Protein AF-U3B6S3-F1 (afdb_monomer_lite)

Organism: NCBI:txid1219065

Structure (mmCIF, N/CA/C/O backbone):
data_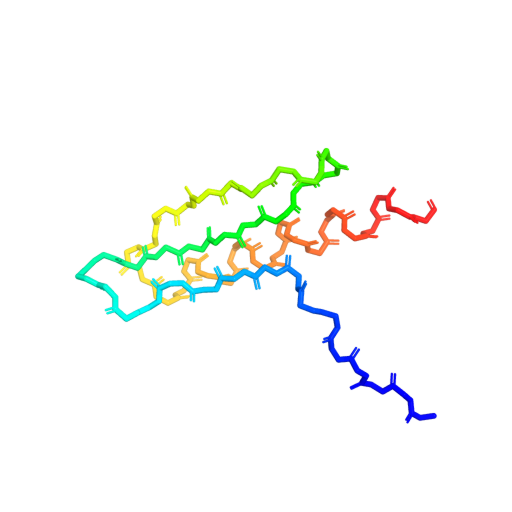AF-U3B6S3-F1
#
_entry.id   AF-U3B6S3-F1
#
loop_
_atom_site.group_PDB
_atom_site.id
_atom_site.type_symbol
_atom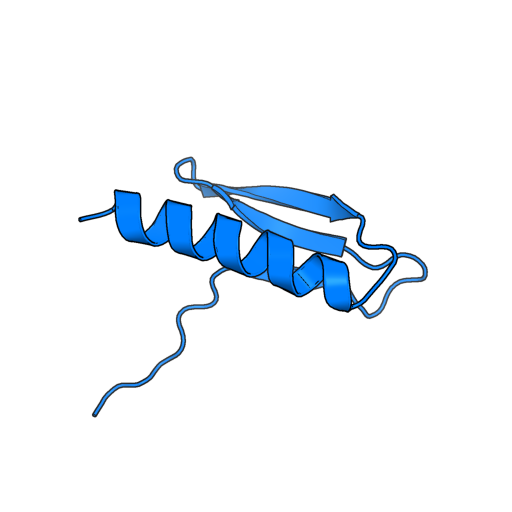_site.label_atom_id
_atom_site.label_alt_id
_atom_site.label_comp_id
_atom_site.label_asym_id
_atom_site.label_entity_id
_atom_site.label_seq_id
_atom_site.pdbx_PDB_ins_code
_atom_site.Cartn_x
_atom_site.Cartn_y
_atom_site.Cartn_z
_atom_site.occupancy
_atom_site.B_iso_or_equiv
_atom_site.auth_seq_id
_atom_site.auth_comp_id
_atom_site.auth_asym_id
_atom_site.auth_atom_id
_atom_site.pdbx_PDB_model_num
ATOM 1 N N . MET A 1 1 ? -1.668 -14.388 -26.979 1.00 40.75 1 MET A N 1
ATOM 2 C CA . MET A 1 1 ? -2.662 -14.179 -25.905 1.00 40.75 1 MET A CA 1
ATOM 3 C C . MET A 1 1 ? -1.949 -14.326 -24.563 1.00 40.75 1 MET A C 1
ATOM 5 O O . MET A 1 1 ? -2.059 -15.359 -23.923 1.00 40.75 1 MET A O 1
ATOM 9 N N . SER A 1 2 ? -1.136 -13.341 -24.176 1.00 44.28 2 SER A N 1
ATOM 10 C CA . SER A 1 2 ? -0.266 -13.454 -22.993 1.00 44.28 2 SER A CA 1
ATOM 11 C C . SER A 1 2 ? -0.575 -12.322 -22.024 1.00 44.28 2 SER A C 1
ATOM 13 O O . SER A 1 2 ? 0.216 -11.404 -21.846 1.00 44.28 2 SER A O 1
ATOM 15 N N . SER A 1 3 ? -1.761 -12.352 -21.421 1.00 37.97 3 SER A N 1
ATOM 16 C CA . SER A 1 3 ? -2.142 -11.387 -20.386 1.00 37.97 3 SER A CA 1
ATOM 17 C C . SER A 1 3 ? -1.603 -11.839 -19.031 1.00 37.97 3 SER A C 1
ATOM 19 O O . SER A 1 3 ? -2.356 -12.149 -18.111 1.00 37.97 3 SER A O 1
ATOM 21 N N . ILE A 1 4 ? -0.278 -11.890 -18.907 1.00 48.56 4 ILE A N 1
ATOM 22 C CA . ILE A 1 4 ? 0.368 -11.959 -17.599 1.00 48.56 4 ILE A CA 1
ATOM 23 C C . ILE A 1 4 ? 0.339 -10.526 -17.073 1.00 48.56 4 ILE A C 1
ATOM 25 O O . ILE A 1 4 ? 1.036 -9.654 -17.596 1.00 48.56 4 ILE A O 1
ATOM 29 N N . ARG A 1 5 ? -0.522 -10.250 -16.086 1.00 55.22 5 ARG A N 1
ATOM 30 C CA . ARG A 1 5 ? -0.525 -8.942 -15.424 1.00 55.22 5 ARG A CA 1
ATOM 31 C C . ARG A 1 5 ? 0.836 -8.777 -14.754 1.00 55.22 5 ARG A C 1
ATOM 33 O O . ARG A 1 5 ? 1.130 -9.485 -13.794 1.00 55.22 5 ARG A O 1
ATOM 40 N N . LYS A 1 6 ? 1.675 -7.878 -15.268 1.00 59.28 6 LYS A N 1
ATOM 41 C CA . LYS A 1 6 ? 2.894 -7.477 -14.563 1.00 59.28 6 LYS A CA 1
ATOM 42 C C . LYS A 1 6 ? 2.454 -6.895 -13.214 1.00 59.28 6 LYS A C 1
ATOM 44 O O . LYS A 1 6 ? 1.582 -6.024 -13.217 1.00 59.28 6 LYS A O 1
ATOM 49 N N . PRO A 1 7 ? 2.961 -7.383 -12.073 1.00 56.81 7 PRO A N 1
ATOM 50 C CA . PRO A 1 7 ? 2.651 -6.770 -10.792 1.00 56.81 7 PRO A CA 1
ATOM 51 C C . PRO A 1 7 ? 3.256 -5.364 -10.790 1.00 56.81 7 PRO A C 1
ATOM 53 O O . PRO A 1 7 ? 4.470 -5.205 -10.777 1.00 56.81 7 PRO A O 1
ATOM 56 N N . LEU A 1 8 ? 2.395 -4.352 -10.880 1.00 64.50 8 LEU A N 1
ATOM 57 C CA . LEU A 1 8 ? 2.789 -2.939 -10.922 1.00 64.50 8 LEU A CA 1
ATOM 58 C C . LEU A 1 8 ? 3.168 -2.421 -9.532 1.00 64.50 8 LEU A C 1
ATOM 60 O O . LEU A 1 8 ? 3.982 -1.521 -9.385 1.00 64.50 8 LEU A O 1
ATOM 64 N N . GLY A 1 9 ? 2.597 -3.032 -8.503 1.00 69.56 9 GLY A N 1
ATOM 65 C CA . GLY A 1 9 ? 2.814 -2.682 -7.114 1.00 69.56 9 GLY A CA 1
ATOM 66 C C . GLY A 1 9 ? 2.326 -3.792 -6.198 1.00 69.56 9 GLY A C 1
ATOM 67 O O . GLY A 1 9 ? 1.749 -4.791 -6.643 1.00 69.56 9 GLY A O 1
ATOM 68 N N . ARG A 1 10 ? 2.562 -3.616 -4.902 1.00 78.44 10 ARG A N 1
ATOM 69 C CA . ARG A 1 10 ? 2.220 -4.582 -3.860 1.00 78.44 10 ARG A CA 1
ATOM 70 C C . ARG A 1 10 ? 1.250 -3.954 -2.869 1.00 78.44 10 ARG A C 1
ATOM 72 O O . ARG A 1 10 ? 1.599 -2.988 -2.204 1.00 78.44 10 ARG A O 1
ATOM 79 N N . LEU A 1 11 ? 0.040 -4.498 -2.741 1.00 79.38 11 LEU A N 1
ATOM 80 C CA . LEU A 1 11 ? -0.898 -4.049 -1.709 1.00 79.38 11 LEU A CA 1
ATOM 81 C C . LEU A 1 11 ? -0.669 -4.788 -0.391 1.00 79.38 11 LEU A C 1
ATOM 83 O O . LEU A 1 11 ? -0.665 -6.017 -0.334 1.00 79.38 11 LEU A O 1
ATOM 87 N N . TRP A 1 12 ? -0.569 -4.017 0.682 1.00 82.81 12 TRP A N 1
ATOM 88 C CA . TRP A 1 12 ? -0.492 -4.466 2.063 1.00 82.81 12 TRP A CA 1
ATOM 89 C C . TRP A 1 12 ? -1.832 -4.193 2.748 1.00 82.81 12 TRP A C 1
ATOM 91 O O . TRP A 1 12 ? -1.993 -3.209 3.462 1.00 82.81 12 TRP A O 1
ATOM 101 N N . VAL A 1 13 ? -2.815 -5.062 2.512 1.00 77.19 13 VAL A N 1
ATOM 102 C CA . VAL A 1 13 ? -4.169 -4.948 3.098 1.00 77.19 13 VAL A CA 1
ATOM 103 C C . VAL A 1 13 ? -4.378 -5.817 4.338 1.00 77.19 13 VAL A C 1
ATOM 105 O O . VAL A 1 13 ? -5.410 -5.712 4.988 1.00 77.19 13 VAL A O 1
ATOM 108 N N . ASN A 1 14 ? -3.402 -6.664 4.679 1.00 79.19 14 ASN A N 1
ATOM 109 C CA . ASN A 1 14 ? -3.484 -7.620 5.790 1.00 79.19 14 ASN A CA 1
ATOM 110 C C . ASN A 1 14 ? -2.970 -7.056 7.131 1.00 79.19 14 ASN A C 1
ATOM 112 O O . ASN A 1 14 ? -2.745 -7.798 8.083 1.00 79.19 14 ASN A O 1
ATOM 116 N N . THR A 1 15 ? -2.717 -5.752 7.193 1.00 78.62 15 THR A N 1
ATOM 117 C CA . THR A 1 15 ? -2.244 -5.033 8.383 1.00 78.62 15 THR A CA 1
ATOM 118 C C . THR A 1 15 ? -3.309 -4.035 8.846 1.00 78.62 15 THR A C 1
ATOM 120 O O . THR A 1 15 ? -4.212 -3.692 8.084 1.00 78.62 15 THR A O 1
ATOM 123 N N . LYS A 1 16 ? -3.238 -3.598 10.114 1.00 82.06 16 LYS A N 1
ATOM 124 C CA . LYS A 1 16 ? -4.197 -2.654 10.724 1.00 82.06 16 LYS A CA 1
ATOM 125 C C . LYS A 1 16 ? -4.371 -1.371 9.903 1.00 82.06 16 LYS A C 1
ATOM 127 O O . LYS A 1 16 ? -5.470 -0.835 9.859 1.00 82.06 16 LYS A O 1
ATOM 132 N N . GLN A 1 17 ? -3.301 -0.897 9.269 1.00 83.25 17 GLN A N 1
ATOM 133 C CA . GLN A 1 17 ? -3.332 0.187 8.288 1.00 83.25 17 GLN A CA 1
ATOM 134 C C . GLN A 1 17 ? -3.035 -0.384 6.919 1.00 83.25 17 GLN A C 1
ATOM 136 O O . GLN A 1 17 ? -2.126 -1.196 6.791 1.00 83.25 17 GLN A O 1
ATOM 141 N N . LYS A 1 18 ? -3.798 0.010 5.902 1.00 86.19 18 LYS A N 1
ATOM 142 C CA . LYS A 1 18 ? -3.554 -0.481 4.550 1.00 86.19 18 LYS A CA 1
ATOM 143 C C . LYS A 1 18 ? -2.426 0.344 3.947 1.00 86.19 18 LYS A C 1
ATOM 145 O O . LYS A 1 18 ? -2.342 1.548 4.179 1.00 86.19 18 LYS A O 1
ATOM 150 N N . TYR A 1 19 ? -1.574 -0.302 3.162 1.00 86.19 19 TYR A N 1
ATOM 151 C CA . TYR A 1 19 ? -0.536 0.389 2.405 1.00 86.19 19 TYR A CA 1
ATOM 152 C C . TYR A 1 19 ? -0.492 -0.113 0.969 1.00 86.19 19 TYR A C 1
ATOM 154 O O . TYR A 1 19 ? -0.796 -1.276 0.698 1.00 86.19 19 TYR A O 1
ATOM 162 N N . ILE A 1 20 ? -0.058 0.738 0.052 1.00 84.38 20 ILE A N 1
ATOM 163 C CA . ILE A 1 20 ? 0.272 0.366 -1.316 1.00 84.38 20 ILE A CA 1
ATOM 164 C C . ILE A 1 20 ? 1.751 0.648 -1.574 1.00 84.38 20 ILE A C 1
ATOM 166 O O . ILE A 1 20 ? 2.237 1.757 -1.382 1.00 84.38 20 ILE A O 1
ATOM 170 N N . GLY A 1 21 ? 2.480 -0.395 -1.951 1.00 83.81 21 GLY A N 1
ATOM 171 C CA . GLY A 1 21 ? 3.851 -0.325 -2.433 1.00 83.81 21 GLY A CA 1
ATOM 172 C C . GLY A 1 21 ? 3.845 -0.078 -3.934 1.00 83.81 21 GLY A C 1
ATOM 173 O O . GLY A 1 21 ? 3.375 -0.932 -4.687 1.00 83.81 21 GLY A O 1
ATOM 174 N N . ILE A 1 22 ? 4.342 1.076 -4.358 1.00 77.62 22 ILE A N 1
ATOM 175 C CA . ILE A 1 22 ? 4.475 1.477 -5.761 1.00 77.62 22 ILE A CA 1
ATOM 176 C C . ILE A 1 22 ? 5.951 1.368 -6.127 1.00 77.62 22 ILE A C 1
ATOM 178 O O . ILE A 1 22 ? 6.803 1.831 -5.368 1.00 77.62 22 ILE A O 1
ATOM 182 N N . PHE A 1 23 ? 6.249 0.737 -7.261 1.00 74.94 23 PHE A N 1
ATOM 183 C CA . PHE A 1 23 ? 7.605 0.710 -7.797 1.00 74.94 23 PHE A CA 1
ATOM 184 C C . PHE A 1 23 ? 7.821 1.933 -8.675 1.00 74.94 23 PHE A C 1
ATOM 186 O O . PHE A 1 23 ? 7.095 2.140 -9.647 1.00 74.94 23 PHE A O 1
ATOM 193 N N . ASP A 1 24 ? 8.815 2.730 -8.312 1.00 70.38 24 ASP A N 1
ATOM 194 C CA . ASP A 1 24 ? 9.229 3.884 -9.100 1.00 70.38 24 ASP A CA 1
ATOM 195 C C . ASP A 1 24 ? 10.286 3.490 -10.150 1.00 70.38 24 ASP A C 1
ATOM 197 O O . ASP A 1 24 ? 10.837 2.382 -10.110 1.00 70.38 24 ASP A O 1
ATOM 201 N N . GLU A 1 25 ? 10.617 4.397 -11.072 1.00 67.94 25 GLU A N 1
ATOM 202 C CA . GLU A 1 25 ? 11.574 4.152 -12.171 1.00 67.94 25 GLU A CA 1
ATOM 203 C C . GLU A 1 25 ? 12.964 3.740 -11.643 1.00 67.94 25 GLU A C 1
ATOM 205 O O . GLU A 1 25 ? 13.696 2.960 -12.251 1.00 67.94 25 GLU A O 1
ATOM 210 N N . SER A 1 26 ? 13.278 4.171 -10.420 1.00 68.31 26 SER A N 1
ATOM 211 C CA . SER A 1 26 ? 14.507 3.836 -9.695 1.00 68.31 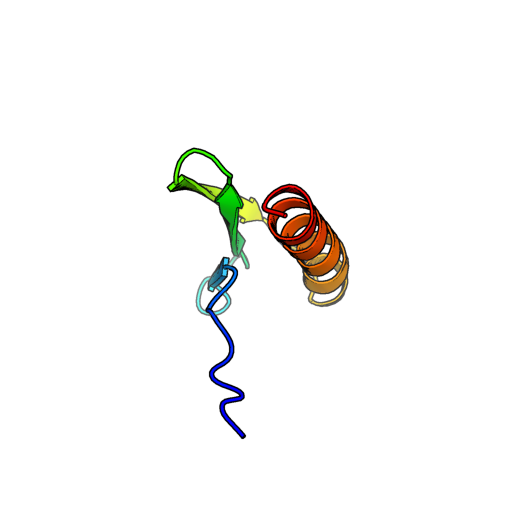26 SER A CA 1
ATOM 212 C C . SER A 1 26 ? 14.510 2.449 -9.026 1.00 68.31 26 SER A C 1
ATOM 214 O O . SER A 1 26 ? 15.387 2.179 -8.206 1.00 68.31 26 SER A O 1
ATOM 216 N N . LYS A 1 27 ? 13.543 1.560 -9.318 1.00 68.25 27 LYS A N 1
ATOM 217 C CA . LYS A 1 27 ? 13.335 0.256 -8.636 1.00 68.25 27 LYS A CA 1
ATOM 218 C C . LYS A 1 27 ? 13.110 0.350 -7.117 1.00 68.25 27 LYS A C 1
ATOM 220 O O . LYS A 1 27 ? 13.137 -0.669 -6.426 1.00 68.25 27 LYS A O 1
ATOM 225 N N . SER A 1 28 ? 12.862 1.545 -6.593 1.00 71.06 28 SER A N 1
ATOM 226 C CA . SER A 1 28 ? 12.547 1.758 -5.183 1.00 71.06 28 SER A CA 1
ATOM 227 C C . SER A 1 28 ? 11.070 1.465 -4.923 1.00 71.06 28 SER A C 1
ATOM 229 O O . SER A 1 28 ? 10.204 1.916 -5.671 1.00 71.06 28 SER A O 1
ATOM 231 N N . GLU A 1 29 ? 10.785 0.698 -3.866 1.00 78.69 29 GLU A N 1
ATOM 232 C CA . GLU A 1 29 ? 9.423 0.456 -3.375 1.00 78.69 29 GLU A CA 1
ATOM 233 C C . GLU A 1 29 ? 9.028 1.591 -2.422 1.00 78.69 29 GLU A C 1
ATOM 235 O O . GLU A 1 29 ? 9.554 1.684 -1.309 1.00 78.69 29 GLU A O 1
ATOM 240 N N . THR A 1 30 ? 8.074 2.426 -2.828 1.00 81.56 30 THR A N 1
ATOM 241 C CA . THR A 1 30 ? 7.536 3.501 -1.985 1.00 81.56 30 THR A CA 1
ATOM 242 C C . THR A 1 30 ? 6.198 3.070 -1.400 1.00 81.56 30 THR A C 1
ATOM 244 O O . THR A 1 30 ? 5.291 2.675 -2.132 1.00 81.56 30 THR A O 1
ATOM 247 N N . ARG A 1 31 ? 6.068 3.118 -0.070 1.00 86.50 31 ARG A N 1
ATOM 248 C CA . ARG A 1 31 ? 4.857 2.696 0.647 1.00 86.50 31 ARG A CA 1
ATOM 249 C C . ARG A 1 31 ? 3.979 3.895 0.963 1.00 86.50 31 ARG A C 1
ATOM 251 O O . ARG A 1 31 ? 4.358 4.737 1.771 1.00 86.50 31 ARG A O 1
ATOM 258 N N . TYR A 1 32 ? 2.790 3.917 0.384 1.00 84.19 32 TYR A N 1
ATOM 259 C CA . TYR A 1 32 ? 1.771 4.919 0.661 1.00 84.19 32 TYR A CA 1
ATOM 260 C C . TYR A 1 32 ? 0.707 4.325 1.567 1.00 84.19 32 TYR A C 1
ATOM 262 O O . TYR A 1 32 ? 0.228 3.220 1.317 1.00 84.19 32 TYR A O 1
ATOM 270 N N . LEU A 1 33 ? 0.371 5.030 2.642 1.00 85.50 33 LEU A N 1
ATOM 271 C CA . LEU A 1 33 ? -0.712 4.632 3.530 1.00 85.50 33 LEU A CA 1
ATOM 272 C C . LEU A 1 33 ? -2.036 4.932 2.830 1.00 85.50 33 LEU A C 1
ATOM 274 O O . LEU A 1 33 ? -2.228 6.027 2.317 1.00 85.50 33 LEU A O 1
ATOM 278 N N . ILE A 1 34 ? -2.922 3.946 2.804 1.00 84.81 34 ILE A N 1
ATOM 279 C CA . ILE A 1 34 ? -4.258 4.057 2.230 1.00 84.81 34 ILE A CA 1
ATOM 280 C C . ILE A 1 34 ? -5.278 3.841 3.337 1.00 84.81 34 ILE A C 1
ATOM 282 O O . ILE A 1 34 ? -5.321 2.792 3.978 1.00 84.81 34 ILE A O 1
ATOM 286 N N . GLU A 1 35 ? -6.111 4.844 3.577 1.00 80.38 35 GLU A N 1
ATOM 287 C CA . GLU A 1 35 ? -7.188 4.745 4.566 1.00 80.38 35 GLU A CA 1
ATOM 288 C C . GLU A 1 35 ? -8.398 3.998 3.986 1.00 80.38 35 GLU A C 1
ATOM 290 O O . GLU A 1 35 ? -9.036 3.194 4.672 1.00 80.38 35 GLU A O 1
ATOM 295 N N . CYS A 1 36 ? -8.647 4.167 2.684 1.00 76.94 36 CYS A N 1
ATOM 296 C CA . CYS A 1 36 ? -9.795 3.611 1.974 1.00 76.94 36 CYS A CA 1
ATOM 297 C C . CYS A 1 36 ? -9.394 2.845 0.703 1.00 76.94 36 CYS A C 1
ATOM 299 O O . CYS A 1 36 ? -8.320 3.036 0.138 1.00 76.94 36 CYS A O 1
ATOM 301 N N . ILE A 1 37 ? -10.281 1.952 0.240 1.00 74.69 37 ILE A N 1
ATOM 302 C CA . ILE A 1 37 ? -10.093 1.216 -1.027 1.00 74.69 37 ILE A CA 1
ATOM 303 C C . ILE A 1 37 ? -10.044 2.182 -2.216 1.00 74.69 37 ILE A C 1
ATOM 305 O O . ILE A 1 37 ? -9.266 1.958 -3.135 1.00 74.69 37 ILE A O 1
ATOM 309 N N . ASP A 1 38 ? -10.852 3.241 -2.184 1.00 78.56 38 ASP A N 1
ATOM 310 C CA . ASP A 1 38 ? -10.970 4.217 -3.273 1.00 78.56 38 ASP A CA 1
ATOM 311 C C . ASP A 1 38 ? -9.623 4.878 -3.603 1.00 78.56 38 ASP A C 1
ATOM 313 O O . ASP A 1 38 ? -9.213 4.983 -4.754 1.00 78.56 38 ASP A O 1
ATOM 317 N N . ASP A 1 39 ? -8.846 5.151 -2.561 1.00 73.50 39 ASP A N 1
ATOM 318 C CA . ASP A 1 39 ? -7.512 5.732 -2.631 1.00 73.50 39 ASP A CA 1
ATOM 319 C C . ASP A 1 39 ? -6.528 4.851 -3.436 1.00 73.50 39 ASP A C 1
ATOM 321 O O . ASP A 1 39 ? -5.687 5.338 -4.190 1.00 73.50 39 ASP A O 1
ATOM 325 N N . THR A 1 40 ? -6.714 3.523 -3.401 1.00 75.19 40 THR A N 1
ATOM 326 C CA . THR A 1 40 ? -5.936 2.561 -4.210 1.00 75.19 40 THR A CA 1
ATOM 327 C C . THR A 1 40 ? -6.099 2.809 -5.717 1.00 75.19 40 THR A C 1
ATOM 329 O O . THR A 1 40 ? -5.167 2.557 -6.486 1.00 75.19 40 THR A O 1
ATOM 332 N N . ILE A 1 41 ? -7.261 3.306 -6.156 1.00 73.50 41 ILE A N 1
ATOM 333 C CA . ILE A 1 41 ? -7.545 3.601 -7.568 1.00 73.50 41 ILE A CA 1
ATOM 334 C C . ILE A 1 41 ? -6.725 4.810 -8.038 1.00 73.50 41 ILE A C 1
ATOM 336 O O . ILE A 1 41 ? -6.105 4.731 -9.100 1.00 73.50 41 ILE A O 1
ATOM 340 N N . ASN A 1 42 ? -6.611 5.857 -7.212 1.00 73.31 42 ASN A N 1
ATOM 341 C CA . ASN A 1 42 ? -5.752 7.020 -7.479 1.00 73.31 42 ASN A CA 1
ATOM 342 C C . ASN A 1 42 ? -4.278 6.610 -7.643 1.00 73.31 42 ASN A C 1
ATOM 344 O O . ASN A 1 42 ? -3.589 7.035 -8.573 1.00 73.31 42 ASN A O 1
ATOM 348 N N . TYR A 1 43 ? -3.793 5.710 -6.785 1.00 74.12 43 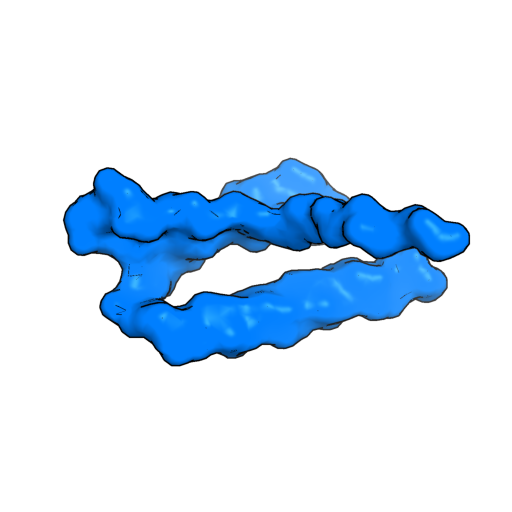TYR A N 1
ATOM 349 C CA . TYR A 1 43 ? -2.434 5.178 -6.902 1.00 74.12 43 TYR A CA 1
ATOM 350 C C . TYR A 1 43 ? -2.242 4.260 -8.118 1.00 74.12 43 TYR A C 1
ATOM 352 O O . TYR A 1 43 ? -1.150 4.209 -8.689 1.00 74.12 43 TYR A O 1
ATOM 360 N N . SER A 1 44 ? -3.292 3.559 -8.562 1.00 69.44 44 SER A N 1
ATOM 361 C CA . SER A 1 44 ? -3.251 2.775 -9.801 1.00 69.44 44 SER A CA 1
ATOM 362 C C . SER A 1 44 ? -3.059 3.652 -11.037 1.00 69.44 44 SER A C 1
ATOM 364 O O . SER A 1 44 ? -2.464 3.180 -12.009 1.00 69.44 44 SER A O 1
ATOM 366 N N . GLU A 1 45 ? -3.567 4.882 -11.049 1.00 70.31 45 GLU A N 1
ATOM 367 C CA . GLU A 1 45 ? -3.297 5.826 -12.137 1.00 70.31 45 GLU A CA 1
ATOM 368 C C . GLU A 1 45 ? -1.846 6.299 -12.122 1.00 70.31 45 GLU A C 1
ATOM 370 O O . GLU A 1 45 ? -1.202 6.349 -13.170 1.00 70.31 45 GLU A O 1
ATOM 375 N N . LEU A 1 46 ? -1.299 6.548 -10.932 1.00 68.94 46 LEU A N 1
ATOM 376 C CA . LEU A 1 46 ? 0.104 6.918 -10.738 1.00 68.94 46 LEU A CA 1
ATOM 377 C C . LEU A 1 46 ? 1.047 5.827 -11.272 1.00 68.94 46 LEU A C 1
ATOM 379 O O . LEU A 1 46 ? 1.955 6.111 -12.050 1.00 68.94 46 LEU A O 1
ATOM 383 N N . LEU A 1 47 ? 0.735 4.566 -10.969 1.00 69.50 47 LEU A N 1
ATOM 384 C CA . LEU A 1 47 ? 1.420 3.387 -11.507 1.00 69.50 47 LEU A CA 1
ATOM 385 C C . LEU A 1 47 ? 1.344 3.286 -13.037 1.00 69.50 47 LEU A C 1
ATOM 387 O O . LEU A 1 47 ? 2.331 2.947 -13.691 1.00 69.50 47 LEU A O 1
ATOM 391 N N . LYS A 1 48 ? 0.177 3.573 -13.630 1.00 67.12 48 LYS A N 1
ATOM 392 C CA . LYS A 1 48 ? 0.027 3.610 -15.095 1.00 67.12 48 LYS A CA 1
ATOM 393 C C . LYS A 1 48 ? 0.876 4.713 -15.717 1.00 67.12 48 LYS A C 1
ATOM 395 O O . LYS A 1 48 ? 1.390 4.523 -16.813 1.00 67.12 48 LYS A O 1
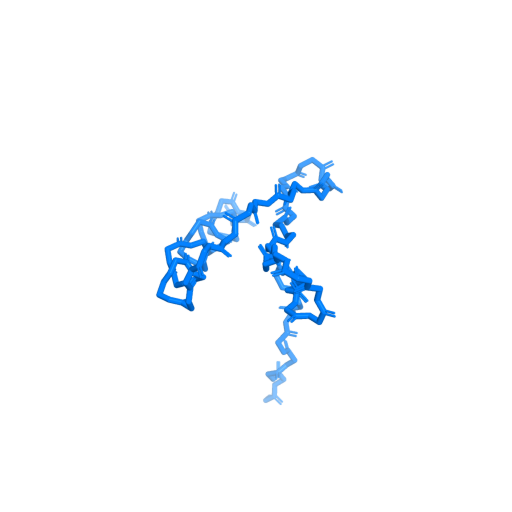ATOM 400 N N . LYS A 1 49 ? 1.047 5.836 -15.022 1.00 64.19 49 LYS A N 1
ATOM 401 C CA . LYS A 1 49 ? 1.879 6.950 -15.480 1.00 64.19 49 LYS A CA 1
ATOM 402 C C . LYS A 1 49 ? 3.355 6.554 -15.573 1.00 64.19 49 LYS A C 1
ATOM 404 O O . LYS A 1 49 ? 3.979 6.839 -16.589 1.00 64.19 49 LYS A O 1
ATOM 409 N N . THR A 1 50 ? 3.872 5.825 -14.582 1.00 62.81 50 THR A N 1
ATOM 410 C CA . THR A 1 50 ? 5.242 5.277 -14.605 1.00 62.81 50 THR A CA 1
ATOM 411 C C . THR A 1 50 ? 5.439 4.262 -15.737 1.00 62.81 50 THR A C 1
ATOM 413 O O . THR A 1 50 ? 6.492 4.230 -16.360 1.00 62.81 50 THR A O 1
ATOM 416 N N . LEU A 1 51 ? 4.419 3.458 -16.058 1.00 64.75 51 LEU A N 1
ATOM 417 C CA . LEU A 1 51 ? 4.474 2.523 -17.192 1.00 64.75 51 LEU A CA 1
ATOM 418 C C . LEU A 1 51 ? 4.501 3.223 -18.552 1.00 64.75 51 LEU A C 1
ATOM 420 O O . LEU A 1 51 ? 5.194 2.757 -19.448 1.00 64.75 51 LEU A O 1
ATOM 424 N N . VAL A 1 52 ? 3.722 4.296 -18.711 1.00 59.97 52 VAL A N 1
ATOM 425 C CA . VAL A 1 52 ? 3.644 5.064 -19.965 1.00 59.97 52 VAL A CA 1
ATOM 426 C C . VAL A 1 52 ? 4.933 5.842 -20.222 1.00 59.97 52 VAL A C 1
ATOM 428 O O . VAL A 1 52 ? 5.262 6.089 -21.373 1.00 59.97 52 VAL A O 1
ATOM 431 N N . LEU A 1 53 ? 5.686 6.190 -19.175 1.00 54.22 53 LEU A N 1
ATOM 432 C CA . LEU A 1 53 ? 6.981 6.859 -19.322 1.00 54.22 53 LEU A CA 1
ATOM 433 C C . LEU A 1 53 ? 8.103 5.938 -19.839 1.00 54.22 53 LEU A C 1
ATOM 435 O O . LEU A 1 53 ? 9.181 6.426 -20.153 1.00 54.22 53 LEU A O 1
ATOM 439 N N . SER A 1 54 ? 7.867 4.624 -19.900 1.00 47.47 54 SER A N 1
ATOM 440 C CA . SER A 1 54 ? 8.857 3.617 -20.301 1.00 47.47 54 SER A CA 1
ATO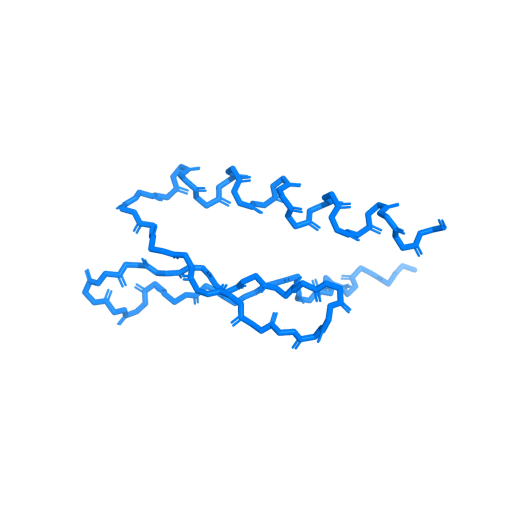M 441 C C . SER A 1 54 ? 8.727 3.173 -21.772 1.00 47.47 54 SER A C 1
ATOM 443 O O . SER A 1 54 ? 9.206 2.088 -22.107 1.00 47.47 54 SER A O 1
ATOM 445 N N . ASP A 1 55 ? 8.067 3.977 -22.618 1.00 44.25 55 ASP A N 1
ATOM 446 C CA . ASP A 1 55 ? 8.023 3.825 -24.088 1.00 44.25 55 ASP A CA 1
ATOM 447 C C . ASP A 1 55 ? 8.975 4.817 -24.777 1.00 44.25 55 ASP A C 1
ATOM 449 O O . ASP A 1 55 ? 8.948 6.017 -24.409 1.00 44.25 55 ASP A O 1
#

pLDDT: mean 70.57, std 12.44, range [37.97, 86.5]

Secondary structure (DSSP, 8-state):
--------EEEE-SSSSEEEEEE-TTS-EEEEEESSHHHHHHHHHHHHHHHHTT-

Sequence (55 aa):
MSSIRKPLGRLWVNTKQKYIGIFDESKSETRYLIECIDDTINYSELLKKTLVLSD

Radius of gyration: 12.03 Å; chains: 1; bounding box: 26×21×37 Å

Foldseek 3Di:
DDPPPDPQWDWDPVDPWTWIFGQAPVRDTDIDTDPDPVVVVVVVVVSVVRVVVVD